Protein AF-A0A2I0N7S2-F1 (afdb_monomer_lite)

Foldseek 3Di:
DDVVVVVVVVVLVVLLVQLVVQCPPDPVSVVLLVVLCVVQVVDDSSNLSSLSSPQDDPDPCSSVSSSVVSVVVSVCVVVPDDVPDDPCLPPVPPVPQLCVCVVDPVSVVVVLVVVVVVCVVPPDPVPDDSVVVNVVSVVSSVVVPD

pLDDT: mean 74.52, std 15.2, range [38.97, 95.81]

Structure (mmCIF, N/CA/C/O backbone):
data_AF-A0A2I0N7S2-F1
#
_entry.id   AF-A0A2I0N7S2-F1
#
loop_
_atom_site.group_PDB
_atom_site.id
_atom_site.type_symbol
_atom_site.label_atom_id
_atom_site.label_alt_id
_atom_site.label_comp_id
_atom_site.label_asym_id
_atom_site.label_entity_id
_atom_site.label_seq_id
_atom_site.pdbx_PDB_ins_code
_atom_site.Cartn_x
_atom_site.Cartn_y
_atom_site.Cartn_z
_atom_site.occupancy
_atom_site.B_iso_or_equiv
_atom_site.auth_seq_id
_atom_site.auth_comp_id
_atom_site.auth_asym_id
_atom_site.auth_atom_id
_atom_site.pdbx_PDB_model_num
ATOM 1 N N . MET A 1 1 ? 3.714 26.630 15.274 1.00 55.84 1 MET A N 1
ATOM 2 C CA . MET A 1 1 ? 3.035 25.408 14.789 1.00 55.84 1 MET A CA 1
ATOM 3 C C . MET A 1 1 ? 1.644 25.803 14.332 1.00 55.84 1 MET A C 1
ATOM 5 O O . MET A 1 1 ? 0.919 26.363 15.146 1.00 55.84 1 MET A O 1
ATOM 9 N N . SER A 1 2 ? 1.340 25.646 13.040 1.00 72.75 2 SER A N 1
ATOM 10 C CA . SER A 1 2 ? 0.091 26.140 12.438 1.00 72.75 2 SER A CA 1
ATOM 11 C C . SER A 1 2 ? -1.125 25.355 12.941 1.00 72.75 2 SER A C 1
ATOM 13 O O . SER A 1 2 ? -1.002 24.186 13.309 1.00 72.75 2 SER A O 1
ATOM 15 N N . ASP A 1 3 ? -2.299 25.986 12.953 1.00 79.06 3 ASP A N 1
ATOM 16 C CA . ASP A 1 3 ? -3.553 25.376 13.425 1.00 79.06 3 ASP A CA 1
ATOM 17 C C . ASP A 1 3 ? -3.940 24.097 12.658 1.00 79.06 3 ASP A C 1
ATOM 19 O O . ASP A 1 3 ? -4.620 23.233 13.205 1.00 79.06 3 ASP A O 1
ATOM 23 N N . VAL A 1 4 ? -3.409 23.916 11.444 1.00 79.94 4 VAL A N 1
ATOM 24 C CA . VAL A 1 4 ? -3.551 22.698 10.629 1.00 79.94 4 VAL A CA 1
ATOM 25 C C . VAL A 1 4 ? -2.931 21.473 11.313 1.00 79.94 4 VAL A C 1
ATOM 27 O O . VAL A 1 4 ? -3.553 20.414 11.341 1.00 79.94 4 VAL A O 1
ATOM 30 N N . PHE A 1 5 ? -1.743 21.608 11.916 1.00 82.06 5 PHE A N 1
ATOM 31 C CA . PHE A 1 5 ? -1.090 20.489 12.610 1.00 82.06 5 PHE A CA 1
ATOM 32 C C . PHE A 1 5 ? -1.896 20.036 13.829 1.00 82.06 5 PHE A C 1
ATOM 34 O O . PHE A 1 5 ? -2.096 18.842 14.031 1.00 82.06 5 PHE A O 1
ATOM 41 N N . LYS A 1 6 ? -2.424 20.993 14.602 1.00 84.69 6 LYS A N 1
ATOM 42 C CA . LYS A 1 6 ? -3.257 20.695 15.775 1.00 84.69 6 LYS A CA 1
ATOM 43 C C . LYS A 1 6 ? -4.552 19.984 15.390 1.00 84.69 6 LYS A C 1
ATOM 45 O O . LYS A 1 6 ? -5.029 19.135 16.137 1.00 84.69 6 LYS A O 1
ATOM 50 N N . GLU A 1 7 ? -5.140 20.345 14.253 1.00 87.25 7 GLU A N 1
ATOM 51 C CA . GLU A 1 7 ? -6.365 19.705 13.776 1.00 87.25 7 GLU A CA 1
ATOM 52 C C . GLU A 1 7 ? -6.099 18.290 13.248 1.00 87.25 7 GLU A C 1
ATOM 54 O O . GLU A 1 7 ? -6.837 17.365 13.586 1.00 87.25 7 GLU A O 1
ATOM 59 N N . MET A 1 8 ? -4.993 18.079 12.526 1.00 85.56 8 MET A N 1
ATOM 60 C CA . MET A 1 8 ? -4.552 16.736 12.130 1.00 85.56 8 MET A CA 1
ATOM 61 C C . MET A 1 8 ? -4.328 15.822 13.338 1.00 85.56 8 MET A C 1
ATOM 63 O O . MET A 1 8 ? -4.830 14.700 13.359 1.00 85.56 8 MET A O 1
ATOM 67 N N . GLU A 1 9 ? -3.616 16.287 14.367 1.00 87.88 9 GLU A N 1
ATOM 68 C CA . GLU A 1 9 ? -3.369 15.497 15.581 1.00 87.88 9 GLU A CA 1
ATOM 69 C C . GLU A 1 9 ? -4.673 15.079 16.270 1.00 87.88 9 GLU A C 1
ATOM 71 O O . GLU A 1 9 ? -4.828 13.923 16.674 1.00 87.88 9 GLU A O 1
ATOM 76 N N . LYS A 1 10 ? -5.651 15.990 16.355 1.00 89.44 10 LYS A N 1
ATOM 77 C CA . LYS A 1 10 ? -6.978 15.676 16.901 1.00 89.44 10 LYS A CA 1
ATOM 78 C C . LYS A 1 10 ? -7.706 14.623 16.075 1.00 89.44 10 LYS A C 1
ATOM 80 O O . LYS A 1 10 ? -8.310 13.720 16.654 1.00 89.44 10 LYS A O 1
ATOM 85 N N . GLN A 1 11 ? -7.652 14.719 14.748 1.00 87.31 11 GLN A N 1
ATOM 86 C CA . GLN A 1 11 ? -8.274 13.734 13.865 1.00 87.31 11 GLN A CA 1
ATOM 87 C C . GLN A 1 11 ? -7.636 12.352 14.027 1.00 87.31 11 GLN A C 1
ATOM 89 O O . GLN A 1 11 ? -8.359 11.367 14.184 1.00 87.31 11 GLN A O 1
ATOM 94 N N . LEU A 1 12 ? -6.304 12.273 14.082 1.00 88.69 12 LEU A N 1
ATOM 95 C CA . LEU A 1 12 ? -5.589 11.014 14.304 1.00 88.69 12 LEU A CA 1
ATOM 96 C C . LEU A 1 12 ? -5.929 10.400 15.669 1.00 88.69 12 LEU A C 1
ATOM 98 O O . LEU A 1 12 ? -6.179 9.197 15.759 1.00 88.69 12 LEU A O 1
ATOM 102 N N . ALA A 1 13 ? -6.007 11.216 16.724 1.00 90.31 13 ALA A N 1
ATOM 103 C CA . ALA A 1 13 ? -6.403 10.758 18.054 1.00 90.31 13 ALA A CA 1
ATOM 104 C C . ALA A 1 13 ? -7.855 10.248 18.086 1.00 90.31 13 ALA A C 1
ATOM 106 O O . ALA A 1 13 ? -8.155 9.237 18.730 1.00 90.31 13 ALA A O 1
ATOM 107 N N . LEU A 1 14 ? -8.766 10.918 17.372 1.00 89.69 14 LEU A N 1
ATOM 108 C CA . LEU A 1 14 ? -10.159 10.491 17.252 1.00 89.69 14 LEU A CA 1
ATOM 109 C C . LEU A 1 14 ? -10.272 9.155 16.508 1.00 89.69 14 LEU A C 1
ATOM 111 O O . LEU A 1 14 ? -10.960 8.255 16.990 1.00 89.69 14 LEU A O 1
ATOM 115 N N . GLN A 1 15 ? -9.572 9.010 15.381 1.00 88.38 15 GLN A N 1
ATOM 116 C CA . GLN A 1 15 ? -9.508 7.762 14.617 1.00 88.38 15 GLN A CA 1
ATOM 117 C C . GLN A 1 15 ? -8.981 6.617 15.478 1.00 88.38 15 GLN A C 1
ATOM 119 O O . GLN A 1 15 ? -9.616 5.570 15.571 1.00 88.38 15 GLN A O 1
ATOM 124 N N . HIS A 1 16 ? -7.882 6.838 16.199 1.00 92.44 16 HIS A N 1
ATOM 125 C CA . HIS A 1 16 ? -7.318 5.829 17.087 1.00 92.44 16 HIS A CA 1
ATOM 126 C C . HIS A 1 16 ? -8.321 5.390 18.168 1.00 92.44 16 HIS A C 1
ATOM 128 O O . HIS A 1 16 ? -8.548 4.196 18.391 1.00 92.44 16 HIS A O 1
ATOM 134 N N . LYS A 1 17 ? -8.990 6.353 18.817 1.00 92.50 17 LYS A N 1
ATOM 135 C CA . LYS A 1 17 ? -10.014 6.076 19.835 1.00 92.50 17 LYS A CA 1
ATOM 136 C C . LYS A 1 17 ? -11.193 5.281 19.266 1.00 92.50 17 LYS A C 1
ATOM 138 O O . LYS A 1 17 ? -11.681 4.358 19.919 1.00 92.50 17 LYS A O 1
ATOM 143 N N . MET A 1 18 ? -11.662 5.640 18.073 1.00 89.56 18 MET A N 1
ATOM 144 C CA . MET A 1 18 ? -12.774 4.961 17.408 1.00 89.56 18 MET A CA 1
ATOM 145 C C . MET A 1 18 ? -12.391 3.552 16.957 1.00 89.56 18 MET A C 1
ATOM 147 O O . MET A 1 18 ? -13.132 2.612 17.236 1.00 89.56 18 MET A O 1
ATOM 151 N N . GLY A 1 19 ? -11.213 3.388 16.361 1.00 90.06 19 GLY A N 1
ATOM 152 C CA . GLY A 1 19 ? -10.674 2.094 15.954 1.00 90.06 19 GLY A CA 1
ATOM 153 C C . GLY A 1 19 ? -10.522 1.147 17.139 1.00 90.06 19 GLY A C 1
ATOM 154 O O . GLY A 1 19 ? -11.056 0.042 17.125 1.00 90.06 19 GLY A O 1
ATOM 155 N N . SER A 1 20 ? -9.948 1.636 18.244 1.00 92.94 20 SER A N 1
ATOM 156 C CA . SER A 1 20 ? -9.860 0.892 19.510 1.00 92.94 20 SER A CA 1
ATOM 157 C C . SER A 1 20 ? -11.229 0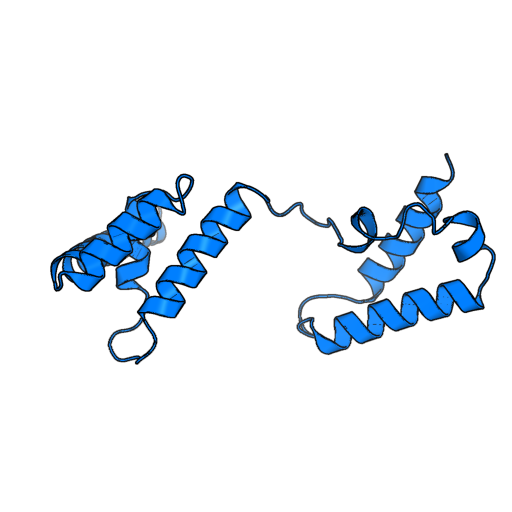.422 20.017 1.00 92.94 20 SER A C 1
ATOM 159 O O . SER A 1 20 ? -11.370 -0.688 20.533 1.00 92.94 20 SER A O 1
ATOM 161 N N . LYS A 1 21 ? -12.259 1.268 19.891 1.00 91.12 21 LYS A N 1
ATOM 162 C CA . LYS A 1 21 ? -13.629 0.923 20.294 1.00 91.12 21 LYS A CA 1
ATOM 163 C C . LYS A 1 21 ? -14.223 -0.161 19.391 1.00 91.12 21 LYS A C 1
ATOM 165 O O . LYS A 1 21 ? -14.904 -1.046 19.902 1.00 91.12 21 LYS A O 1
ATOM 170 N N . ILE A 1 22 ? -13.968 -0.098 18.085 1.00 88.81 22 ILE A N 1
ATOM 171 C CA . ILE A 1 22 ? -14.451 -1.073 17.099 1.00 88.81 22 ILE A CA 1
ATOM 172 C C . ILE A 1 22 ? -13.761 -2.423 17.296 1.00 88.81 22 ILE A C 1
ATOM 174 O O . ILE A 1 22 ? -14.445 -3.440 17.349 1.00 88.81 22 ILE A O 1
ATOM 178 N N . ILE A 1 23 ? -12.447 -2.445 17.521 1.00 90.62 23 ILE A N 1
ATOM 179 C CA . ILE A 1 23 ? -11.708 -3.679 17.829 1.00 90.62 23 ILE A CA 1
ATOM 180 C C . ILE A 1 23 ? -12.313 -4.381 19.050 1.00 90.62 23 ILE A C 1
ATOM 182 O O . ILE A 1 23 ? -12.551 -5.583 19.041 1.00 90.62 23 ILE A O 1
ATOM 186 N N . ARG A 1 24 ? -12.652 -3.626 20.100 1.00 91.56 24 ARG A N 1
ATOM 187 C CA . ARG A 1 24 ? -13.219 -4.187 21.338 1.00 91.56 24 ARG A CA 1
ATOM 188 C C . ARG A 1 24 ? -14.695 -4.581 21.235 1.00 91.56 24 ARG A C 1
ATOM 190 O O . ARG A 1 24 ? -15.184 -5.244 22.150 1.00 91.56 24 ARG A O 1
ATOM 197 N N . SER A 1 25 ? -15.406 -4.173 20.184 1.00 88.44 25 SER A N 1
ATOM 198 C CA . SER A 1 25 ? -16.863 -4.333 20.101 1.00 88.44 25 SER A CA 1
ATOM 199 C C . SER A 1 25 ? -17.311 -5.771 19.835 1.00 88.44 25 SER A C 1
ATOM 201 O O . SER A 1 25 ? -18.433 -6.124 20.191 1.00 88.44 25 SER A O 1
ATOM 203 N N . SER A 1 26 ? -16.455 -6.609 19.243 1.00 86.94 26 SER A N 1
ATOM 204 C CA . SER A 1 26 ? -16.773 -8.000 18.915 1.00 86.94 26 SER A CA 1
ATOM 205 C C . SER A 1 26 ? -15.543 -8.902 19.024 1.00 86.94 26 SER A C 1
ATOM 207 O O . SER A 1 26 ? -14.412 -8.423 18.978 1.00 86.94 26 SER A O 1
ATOM 209 N N . GLN A 1 27 ? -15.758 -10.214 19.175 1.00 88.50 27 GLN A N 1
ATOM 210 C CA . GLN A 1 27 ? -14.657 -11.183 19.137 1.00 88.50 27 GLN A CA 1
ATOM 211 C C . GLN A 1 27 ? -14.010 -11.229 17.752 1.00 88.50 27 GLN A C 1
ATOM 213 O O . GLN A 1 27 ? -12.794 -11.194 17.650 1.00 88.50 27 GLN A O 1
ATOM 218 N N . PHE A 1 28 ? -14.830 -11.188 16.704 1.00 88.00 28 PHE A N 1
ATOM 219 C CA . PHE A 1 28 ? -14.369 -11.169 15.322 1.00 88.00 28 PHE A CA 1
ATOM 220 C C . PHE A 1 28 ? -13.376 -10.029 15.039 1.00 88.00 28 PHE A C 1
ATOM 222 O O . PHE A 1 28 ? -12.330 -10.267 14.446 1.00 88.00 28 PHE A O 1
ATOM 229 N N . ASN A 1 29 ? -13.651 -8.806 15.508 1.00 89.12 29 ASN A N 1
ATOM 230 C CA . ASN A 1 29 ? -12.736 -7.680 15.289 1.00 89.12 29 ASN A CA 1
ATOM 231 C C . ASN A 1 29 ? -11.414 -7.837 16.051 1.00 89.12 29 ASN A C 1
ATOM 233 O O . ASN A 1 29 ? -10.385 -7.367 15.571 1.00 89.12 29 ASN A O 1
ATOM 237 N N . ARG A 1 30 ? -11.436 -8.484 17.225 1.00 92.56 30 ARG A N 1
ATOM 238 C CA . ARG A 1 30 ? -10.215 -8.827 17.967 1.00 92.56 30 ARG A CA 1
ATOM 239 C C . ARG A 1 30 ? -9.395 -9.860 17.205 1.00 92.56 30 ARG A 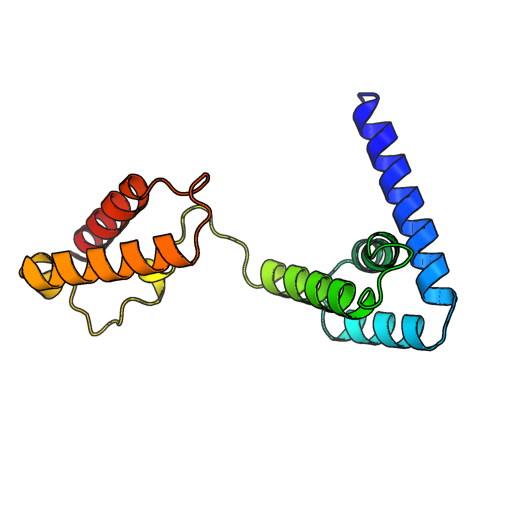C 1
ATOM 241 O O . ARG A 1 30 ? -8.224 -9.615 16.956 1.00 92.56 30 ARG A O 1
ATOM 248 N N . ASP A 1 31 ? -10.035 -10.935 16.752 1.00 93.12 31 ASP A N 1
ATOM 249 C CA . ASP A 1 31 ? -9.371 -11.997 15.992 1.00 93.12 31 ASP A CA 1
ATOM 250 C C . ASP A 1 31 ? -8.779 -11.456 14.680 1.00 93.12 31 ASP A C 1
ATOM 252 O O . ASP A 1 31 ? -7.657 -11.798 14.312 1.00 93.12 31 ASP A O 1
ATOM 256 N N . LEU A 1 32 ? -9.502 -10.568 13.984 1.00 92.81 32 LEU A N 1
ATOM 257 C CA . LEU A 1 32 ? -9.004 -9.903 12.779 1.00 92.81 32 LEU A CA 1
ATOM 258 C C . LEU A 1 32 ? -7.799 -9.002 13.082 1.00 92.81 32 LEU A C 1
ATOM 260 O O . LEU A 1 32 ? -6.835 -9.003 12.322 1.00 92.81 32 LEU A O 1
ATOM 264 N N . PHE A 1 33 ? -7.844 -8.240 14.175 1.00 94.31 33 PHE A N 1
ATOM 265 C CA . PHE A 1 33 ? -6.732 -7.389 14.592 1.00 94.31 33 PHE A CA 1
ATOM 266 C C . PHE A 1 33 ? -5.482 -8.211 14.923 1.00 94.31 33 PHE A C 1
ATOM 268 O O . PHE A 1 33 ? -4.408 -7.912 14.403 1.00 94.31 33 PHE A O 1
ATOM 275 N N . ASP A 1 34 ? -5.630 -9.268 15.724 1.00 95.56 34 ASP A N 1
ATOM 276 C CA . ASP A 1 34 ? -4.526 -10.150 16.111 1.00 95.56 34 ASP A CA 1
ATOM 277 C C . ASP A 1 34 ? -3.928 -10.844 14.879 1.00 95.56 34 ASP A C 1
ATOM 279 O O . ASP A 1 34 ? -2.713 -10.827 14.683 1.00 95.56 34 ASP A O 1
ATOM 283 N N . LYS A 1 35 ? -4.777 -11.339 13.970 1.00 94.75 35 LYS A N 1
ATOM 284 C CA . LYS A 1 35 ? -4.340 -11.934 12.703 1.00 94.75 35 LYS A CA 1
ATOM 285 C C . LYS A 1 35 ? -3.563 -10.946 11.829 1.00 94.75 35 LYS A C 1
ATOM 287 O O . LYS A 1 35 ? -2.511 -11.291 11.301 1.00 94.75 35 LYS A O 1
ATOM 292 N N . LEU A 1 36 ? -4.053 -9.716 11.667 1.00 94.50 36 LEU A N 1
ATOM 293 C CA . LEU A 1 36 ? -3.358 -8.706 10.862 1.00 94.50 36 LEU A CA 1
ATOM 294 C C . LEU A 1 36 ? -2.044 -8.261 11.507 1.00 94.50 36 LEU A C 1
ATOM 296 O O . LEU A 1 36 ? -1.097 -7.969 10.785 1.00 94.50 36 LEU A O 1
ATOM 300 N N . LYS A 1 37 ? -1.954 -8.259 12.840 1.00 95.19 37 LYS A N 1
ATOM 301 C CA . LYS A 1 37 ? -0.703 -7.998 13.561 1.00 95.19 37 LYS A CA 1
ATOM 302 C C . LYS A 1 37 ? 0.355 -9.073 13.286 1.00 95.19 37 LYS A C 1
ATOM 304 O O . LYS A 1 37 ? 1.535 -8.749 13.188 1.00 95.19 37 LYS A O 1
ATOM 309 N N . GLU A 1 38 ? -0.062 -10.329 13.138 1.00 95.81 38 GLU A N 1
ATOM 310 C CA . GLU A 1 38 ? 0.820 -11.439 12.754 1.00 95.81 38 GLU A CA 1
ATOM 311 C C . GLU A 1 38 ? 1.199 -11.402 11.264 1.00 95.81 38 GLU A C 1
ATOM 313 O O . GLU A 1 38 ? 2.364 -11.595 10.918 1.00 95.81 38 GLU A O 1
ATOM 318 N N . GLU A 1 39 ? 0.237 -11.140 10.374 1.00 93.62 39 GLU A N 1
ATOM 319 C CA . GLU A 1 39 ? 0.452 -11.137 8.918 1.00 93.62 39 GLU A CA 1
ATOM 320 C C . GLU A 1 39 ? 1.194 -9.889 8.407 1.00 93.62 39 GLU A C 1
ATOM 322 O O . GLU A 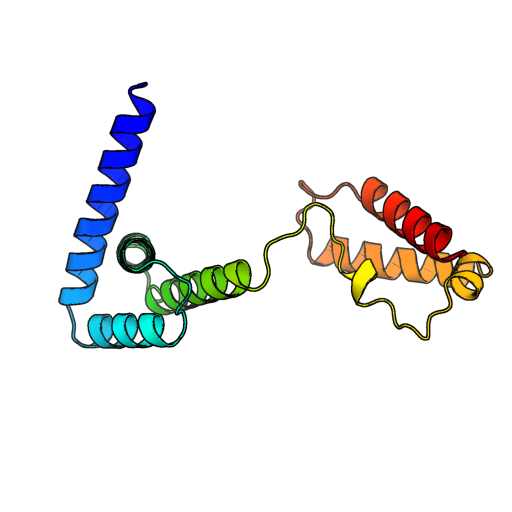1 39 ? 1.870 -9.960 7.378 1.00 93.62 39 GLU A O 1
ATOM 327 N N . CYS A 1 40 ? 1.072 -8.754 9.103 1.00 94.31 40 CYS A N 1
ATOM 328 C CA . CYS A 1 40 ? 1.626 -7.452 8.711 1.00 94.31 40 CYS A CA 1
ATOM 329 C C . CYS A 1 40 ? 2.604 -6.905 9.768 1.00 94.31 40 CYS A C 1
ATOM 331 O O . CYS A 1 40 ? 2.327 -5.873 10.383 1.00 94.31 40 CYS A O 1
ATOM 333 N N . PRO A 1 41 ? 3.756 -7.560 10.004 1.00 93.44 41 PRO A N 1
ATOM 334 C CA . PRO A 1 41 ? 4.673 -7.185 11.082 1.00 93.44 41 PRO A CA 1
ATOM 335 C C . PRO A 1 41 ? 5.325 -5.807 10.896 1.00 93.44 41 PRO A C 1
ATOM 337 O O . PRO A 1 41 ? 5.841 -5.249 11.863 1.00 93.44 41 PRO A O 1
ATOM 340 N N . ASN A 1 42 ? 5.330 -5.251 9.678 1.00 91.31 42 ASN A N 1
ATOM 341 C CA . ASN A 1 42 ? 5.888 -3.924 9.411 1.00 91.31 42 ASN A CA 1
ATOM 342 C C . ASN A 1 42 ? 4.849 -2.800 9.546 1.00 91.31 42 ASN A C 1
ATOM 344 O O . ASN A 1 42 ? 5.211 -1.625 9.464 1.00 91.31 42 ASN A O 1
ATOM 348 N N . LEU A 1 43 ? 3.568 -3.130 9.737 1.00 91.44 43 LEU A N 1
ATOM 349 C CA . LEU A 1 43 ? 2.515 -2.150 9.976 1.00 91.44 43 LEU A CA 1
ATOM 350 C C . LEU A 1 43 ? 2.524 -1.721 11.450 1.00 91.44 43 LEU A C 1
ATOM 352 O O . LEU A 1 43 ? 2.422 -2.546 12.356 1.00 91.44 43 LEU A O 1
ATOM 356 N N . ASN A 1 44 ? 2.616 -0.412 11.696 1.00 92.19 44 ASN A N 1
ATOM 357 C CA . ASN A 1 44 ? 2.546 0.139 13.048 1.00 92.19 44 ASN A CA 1
ATOM 358 C C . ASN A 1 44 ? 1.172 -0.157 13.682 1.00 92.19 44 ASN A C 1
ATOM 360 O O . ASN A 1 44 ? 0.133 0.027 13.049 1.00 92.19 44 ASN A O 1
ATOM 364 N N . GLU A 1 45 ? 1.165 -0.559 14.954 1.00 93.69 45 GLU A N 1
ATOM 365 C CA . GLU A 1 45 ? -0.054 -0.874 15.701 1.00 93.69 45 GLU A CA 1
ATOM 366 C C . GLU A 1 45 ? -1.068 0.283 15.735 1.00 93.69 45 GLU A C 1
ATOM 368 O O . GLU A 1 45 ? -2.247 0.061 15.473 1.00 93.69 45 GLU A O 1
ATOM 373 N N . ASP A 1 46 ? -0.631 1.524 15.968 1.00 92.38 46 ASP A N 1
ATOM 374 C CA . ASP A 1 46 ? -1.503 2.706 15.961 1.00 92.38 46 ASP A CA 1
ATOM 375 C C . ASP A 1 46 ? -2.152 2.910 14.587 1.00 92.38 46 ASP A C 1
ATOM 377 O O . ASP A 1 46 ? -3.303 3.338 14.477 1.00 92.38 46 ASP A O 1
ATOM 381 N N . GLU A 1 47 ? -1.419 2.603 13.518 1.00 90.88 47 GLU A N 1
ATOM 382 C CA . GLU A 1 47 ? -1.912 2.705 12.151 1.00 90.88 47 GLU A CA 1
ATOM 383 C C . GLU A 1 47 ? -2.922 1.601 11.837 1.00 90.88 47 GLU A C 1
ATOM 385 O O . GLU A 1 47 ? -4.001 1.902 11.321 1.00 90.88 47 GLU A O 1
ATOM 390 N N . LEU A 1 48 ? -2.642 0.365 12.261 1.00 93.12 48 LEU A N 1
ATOM 391 C CA . LEU A 1 48 ? -3.586 -0.748 12.198 1.00 93.12 48 LEU A CA 1
ATOM 392 C C . LEU A 1 48 ? -4.871 -0.433 12.975 1.00 93.12 48 LEU A C 1
ATOM 394 O O . LEU A 1 48 ? -5.965 -0.637 12.454 1.00 93.12 48 LEU A O 1
ATOM 398 N N . ILE A 1 49 ? -4.771 0.137 14.180 1.00 92.88 49 ILE A N 1
ATOM 399 C CA . ILE A 1 49 ? -5.936 0.559 14.971 1.00 92.88 49 ILE A CA 1
ATOM 400 C C . ILE A 1 49 ? -6.765 1.587 14.196 1.00 92.88 49 ILE A C 1
ATOM 402 O O . ILE A 1 49 ? -7.992 1.482 14.149 1.00 92.88 49 ILE A O 1
ATOM 406 N N . ARG A 1 50 ? -6.126 2.576 13.560 1.00 90.94 50 ARG A N 1
ATOM 407 C CA . ARG A 1 50 ? -6.841 3.600 12.781 1.00 90.94 50 ARG A CA 1
ATOM 408 C C . ARG A 1 50 ? -7.589 3.018 11.577 1.00 90.94 50 ARG A C 1
ATOM 410 O O . ARG A 1 50 ? -8.666 3.539 11.282 1.00 90.94 50 ARG A O 1
ATOM 417 N N . LEU A 1 51 ? -7.116 1.932 10.951 1.00 90.00 51 LEU A N 1
ATOM 418 C CA . LEU A 1 51 ? -7.824 1.267 9.839 1.00 90.00 51 LEU A CA 1
ATOM 419 C C . LEU A 1 51 ? -9.232 0.792 10.227 1.00 90.00 51 LEU A C 1
ATOM 421 O O . LEU A 1 51 ? -10.167 0.890 9.433 1.00 90.00 51 LEU A O 1
ATOM 425 N N . PHE A 1 52 ? -9.421 0.357 11.475 1.00 88.38 52 PHE A N 1
ATOM 426 C CA . PHE A 1 52 ? -10.741 -0.043 11.971 1.00 88.38 52 PHE A CA 1
ATOM 427 C C . PHE A 1 52 ? -11.713 1.137 12.090 1.00 88.38 52 PHE A C 1
ATOM 429 O O . PHE A 1 52 ? -12.919 0.925 12.107 1.00 88.38 52 PHE A O 1
ATOM 436 N N . SER A 1 53 ? -11.218 2.378 12.175 1.00 85.00 53 SER A N 1
ATOM 437 C CA . SER A 1 53 ? -12.055 3.583 12.257 1.00 85.00 53 SER A CA 1
ATOM 438 C C . SER A 1 53 ? -12.461 4.156 10.898 1.00 85.00 53 SER A C 1
ATOM 440 O O . SER A 1 53 ? -13.493 4.820 10.806 1.00 85.00 53 SER A O 1
ATOM 442 N N . SER A 1 54 ? -11.649 3.927 9.864 1.00 69.75 54 SER A N 1
ATOM 443 C CA . SER A 1 54 ? -11.834 4.473 8.516 1.00 69.75 54 SER A CA 1
ATOM 444 C C . SER A 1 54 ? -12.730 3.601 7.636 1.00 69.75 54 SER A C 1
ATOM 446 O O . SER A 1 54 ? -13.326 4.104 6.683 1.00 69.75 54 SER A O 1
ATOM 448 N N . ALA A 1 55 ? -12.881 2.317 7.965 1.00 59.69 55 ALA A N 1
ATOM 449 C CA . ALA A 1 55 ? -13.777 1.416 7.260 1.00 59.69 55 ALA A CA 1
ATOM 450 C C . ALA A 1 55 ? -15.242 1.714 7.656 1.00 59.69 55 ALA A C 1
ATOM 452 O O . ALA A 1 55 ? -15.696 1.454 8.769 1.00 59.69 55 ALA A O 1
ATOM 453 N N . GLY A 1 56 ? -15.940 2.381 6.733 1.00 49.84 56 GLY A N 1
ATOM 454 C CA . GLY A 1 56 ? -17.152 3.162 6.960 1.00 49.84 56 GLY A CA 1
ATOM 455 C C . GLY A 1 56 ? -18.247 2.494 7.790 1.00 49.84 56 GLY A C 1
ATOM 456 O O . GLY A 1 56 ? -18.698 1.382 7.504 1.00 49.84 56 GLY A O 1
ATOM 457 N N . ALA A 1 57 ? -18.757 3.265 8.752 1.00 38.97 57 ALA A N 1
ATOM 458 C CA . ALA A 1 57 ? -20.040 3.039 9.397 1.00 38.97 57 ALA A CA 1
ATOM 459 C C . ALA A 1 57 ? -21.127 2.767 8.334 1.00 38.97 57 ALA A C 1
ATOM 461 O O . ALA A 1 57 ? -21.584 3.685 7.658 1.00 38.97 57 ALA A O 1
ATOM 462 N N . GLY A 1 58 ? -21.525 1.498 8.173 1.00 42.91 58 GLY A N 1
ATOM 463 C CA . GLY A 1 58 ? -22.692 1.096 7.376 1.00 42.91 58 GLY A CA 1
ATOM 464 C C . GLY A 1 58 ? -22.451 0.301 6.085 1.00 42.91 58 GLY A C 1
ATOM 465 O O . GLY A 1 58 ? -23.426 0.019 5.392 1.00 42.91 58 GLY A O 1
ATOM 466 N N . THR A 1 59 ? -21.224 -0.104 5.738 1.00 49.22 59 THR A N 1
ATOM 467 C CA . THR A 1 59 ? -20.982 -0.901 4.512 1.00 49.22 59 THR A CA 1
ATOM 468 C C . THR A 1 59 ? -20.796 -2.391 4.809 1.00 49.22 59 THR A C 1
ATOM 470 O O . THR A 1 59 ? -20.192 -2.772 5.798 1.00 49.22 59 THR A O 1
ATOM 473 N N . LYS A 1 60 ? -21.321 -3.277 3.957 1.00 53.03 60 LYS A N 1
ATOM 474 C CA . LYS A 1 60 ? -21.264 -4.741 4.158 1.00 53.03 60 LYS A CA 1
ATOM 475 C C . LYS A 1 60 ? -19.861 -5.363 3.973 1.00 53.03 60 LYS A C 1
ATOM 477 O O . LYS A 1 60 ? -19.732 -6.566 4.147 1.00 53.03 60 LYS A O 1
ATOM 482 N N . ASN A 1 61 ? -18.836 -4.561 3.653 1.00 58.94 61 ASN A N 1
ATOM 483 C CA . ASN A 1 61 ? -17.490 -5.012 3.256 1.00 58.94 61 ASN A CA 1
ATOM 484 C C . ASN A 1 61 ? -16.347 -4.326 4.041 1.00 58.94 61 ASN A C 1
ATOM 486 O O . ASN A 1 61 ? -15.233 -4.218 3.529 1.00 58.94 61 ASN A O 1
ATOM 490 N N . VAL A 1 62 ? -16.614 -3.843 5.260 1.00 69.44 62 VAL A N 1
ATOM 491 C CA . VAL A 1 62 ? -15.614 -3.193 6.139 1.00 69.44 62 VAL A CA 1
ATOM 492 C C . VAL A 1 62 ? -14.361 -4.065 6.295 1.00 69.44 62 VAL A C 1
ATOM 494 O O . VAL A 1 62 ? -13.246 -3.572 6.147 1.00 69.44 62 VAL A O 1
ATOM 497 N N . ASP A 1 63 ? -14.537 -5.370 6.4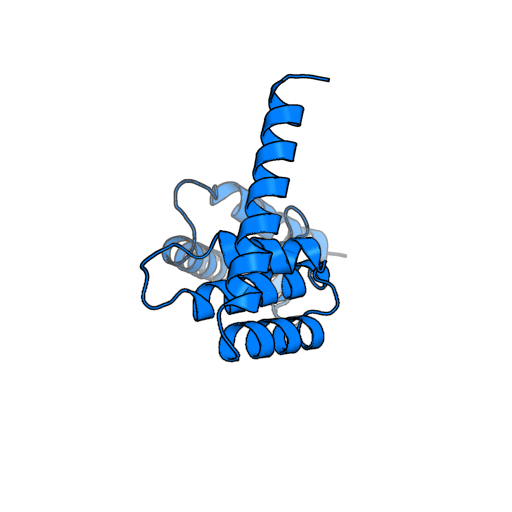92 1.00 75.06 63 ASP A N 1
ATOM 498 C CA . ASP A 1 63 ? -13.438 -6.293 6.795 1.00 75.06 63 ASP A CA 1
ATOM 499 C C . ASP A 1 63 ? -12.484 -6.473 5.611 1.00 75.06 63 ASP A C 1
ATOM 501 O O . ASP A 1 63 ? -11.267 -6.432 5.775 1.00 75.06 63 ASP A O 1
ATOM 505 N N . ALA A 1 64 ? -13.026 -6.603 4.397 1.00 80.44 64 ALA A N 1
ATOM 506 C CA . ALA A 1 64 ? -12.221 -6.727 3.185 1.00 80.44 64 ALA A CA 1
ATOM 507 C C . ALA A 1 64 ? -11.384 -5.464 2.934 1.00 80.44 64 ALA A C 1
ATOM 509 O O . ALA A 1 64 ? -10.233 -5.565 2.516 1.00 80.44 64 ALA A O 1
ATOM 510 N N . ALA A 1 65 ? -11.939 -4.284 3.232 1.00 82.75 65 ALA A N 1
ATOM 511 C CA . ALA A 1 65 ? -11.213 -3.024 3.119 1.00 82.75 65 ALA A CA 1
ATOM 512 C C . ALA A 1 65 ? -10.072 -2.926 4.145 1.00 82.75 65 ALA A C 1
ATOM 514 O O . ALA A 1 65 ? -8.973 -2.509 3.784 1.00 82.75 65 ALA A O 1
ATOM 515 N N . ILE A 1 66 ? -10.303 -3.351 5.395 1.00 87.19 66 ILE A N 1
ATOM 516 C CA . ILE A 1 66 ? -9.264 -3.382 6.438 1.00 87.19 66 ILE A CA 1
ATOM 517 C C . ILE A 1 66 ? -8.139 -4.346 6.042 1.00 87.19 66 ILE A C 1
ATOM 519 O O . ILE A 1 66 ? -6.971 -3.967 6.095 1.00 87.19 66 ILE A O 1
ATOM 523 N N . ILE A 1 67 ? -8.484 -5.562 5.601 1.00 89.69 67 ILE A N 1
ATOM 524 C CA . ILE A 1 67 ? -7.508 -6.576 5.174 1.00 89.69 67 ILE A CA 1
ATOM 525 C C . ILE A 1 67 ? -6.675 -6.056 4.000 1.00 89.69 67 ILE A C 1
ATOM 527 O O . ILE A 1 67 ? -5.447 -6.085 4.057 1.00 89.69 67 ILE A O 1
ATOM 531 N N . ALA A 1 68 ? -7.329 -5.531 2.959 1.00 86.00 68 ALA A N 1
ATOM 532 C CA . ALA A 1 68 ? -6.644 -5.004 1.784 1.00 86.00 68 ALA A CA 1
ATOM 533 C C . ALA A 1 68 ? -5.713 -3.837 2.142 1.00 86.00 68 ALA A C 1
ATOM 535 O O . ALA A 1 68 ? -4.571 -3.805 1.687 1.00 86.00 68 ALA A O 1
ATOM 536 N N . ALA A 1 69 ? -6.166 -2.906 2.987 1.00 89.44 69 ALA A N 1
ATOM 537 C CA . ALA A 1 69 ? -5.352 -1.774 3.416 1.00 89.44 69 ALA A CA 1
ATOM 538 C C . ALA A 1 69 ? -4.127 -2.221 4.228 1.00 89.44 69 ALA A C 1
ATOM 540 O O . ALA A 1 69 ? -3.018 -1.767 3.949 1.00 89.44 69 ALA A O 1
ATOM 541 N N . ALA A 1 70 ? -4.301 -3.137 5.185 1.00 91.25 70 ALA A N 1
ATOM 542 C CA . ALA A 1 70 ? -3.201 -3.651 5.997 1.00 91.25 70 ALA A CA 1
ATOM 543 C C . ALA A 1 70 ? -2.151 -4.372 5.135 1.00 91.25 70 ALA A C 1
ATOM 545 O O . ALA A 1 70 ? -0.963 -4.052 5.203 1.00 91.25 70 ALA A O 1
ATOM 546 N N . HIS A 1 71 ? -2.594 -5.277 4.256 1.00 90.56 71 HIS A N 1
ATOM 547 C CA . HIS A 1 71 ? -1.709 -6.016 3.351 1.00 90.56 71 HIS A CA 1
ATOM 548 C C . HIS A 1 71 ? -1.023 -5.103 2.332 1.00 90.56 71 HIS A C 1
ATOM 550 O O . HIS A 1 71 ? 0.128 -5.345 1.980 1.00 90.56 71 HIS A O 1
ATOM 556 N N . MET A 1 72 ? -1.683 -4.035 1.880 1.00 86.81 72 MET A N 1
ATOM 557 C CA . MET A 1 72 ? -1.073 -3.040 0.998 1.00 86.81 72 MET A CA 1
ATOM 558 C C . MET A 1 72 ? 0.044 -2.265 1.706 1.00 86.81 72 MET A C 1
ATOM 560 O O . MET A 1 72 ? 1.110 -2.077 1.123 1.00 86.81 72 MET A O 1
ATOM 564 N N . ILE A 1 73 ? -0.161 -1.837 2.957 1.00 88.69 73 ILE A N 1
ATOM 565 C CA . ILE A 1 73 ? 0.882 -1.140 3.728 1.00 88.69 73 ILE A CA 1
ATOM 566 C C . ILE A 1 73 ? 2.073 -2.075 3.976 1.00 88.69 73 ILE A C 1
ATOM 568 O O . ILE A 1 73 ? 3.219 -1.684 3.756 1.00 88.69 73 ILE A O 1
ATOM 572 N N . GLU A 1 74 ? 1.812 -3.330 4.345 1.00 91.19 74 GLU A N 1
ATOM 573 C CA . GLU A 1 74 ? 2.837 -4.370 4.495 1.00 91.19 74 GLU A CA 1
ATOM 574 C C . GLU A 1 74 ? 3.574 -4.669 3.180 1.00 91.19 74 GLU A C 1
ATOM 576 O O . GLU A 1 74 ? 4.787 -4.871 3.157 1.00 91.19 74 GLU A O 1
ATOM 581 N N . TYR A 1 75 ? 2.861 -4.702 2.056 1.00 86.19 75 TYR A N 1
ATOM 582 C CA . TYR A 1 75 ? 3.485 -4.876 0.753 1.00 86.19 75 TYR A CA 1
ATOM 583 C C . TYR A 1 75 ? 4.397 -3.692 0.426 1.00 86.19 75 TYR A C 1
ATOM 585 O O . TYR A 1 75 ? 5.543 -3.905 0.035 1.00 86.19 75 TYR A O 1
ATOM 593 N N . ASN A 1 76 ? 3.924 -2.463 0.633 1.00 84.06 76 ASN A N 1
ATOM 594 C CA . ASN A 1 76 ? 4.659 -1.239 0.316 1.00 84.06 76 ASN A CA 1
ATOM 595 C C . ASN A 1 76 ? 5.871 -1.015 1.229 1.00 84.06 76 ASN A C 1
ATOM 597 O O . ASN A 1 76 ? 6.870 -0.463 0.775 1.00 84.06 76 ASN A O 1
ATOM 601 N N . SER A 1 77 ? 5.832 -1.469 2.485 1.00 86.00 77 SER A N 1
ATOM 602 C CA . SER A 1 77 ? 6.996 -1.406 3.380 1.00 86.00 77 SER A CA 1
ATOM 603 C C . SER A 1 77 ? 8.144 -2.297 2.883 1.00 86.00 77 SER A C 1
ATOM 605 O O . SER A 1 77 ? 9.313 -1.924 2.980 1.00 86.00 77 SER A O 1
ATOM 607 N N . ARG A 1 78 ? 7.811 -3.447 2.279 1.00 82.12 78 ARG A N 1
ATOM 608 C CA . ARG A 1 78 ? 8.767 -4.388 1.669 1.00 82.12 78 ARG A CA 1
ATOM 609 C C . ARG A 1 78 ? 9.109 -4.065 0.214 1.00 82.12 78 ARG A C 1
ATOM 611 O O . ARG A 1 78 ? 10.141 -4.511 -0.286 1.00 82.12 78 ARG A O 1
ATOM 618 N N . HIS A 1 79 ? 8.262 -3.293 -0.457 1.00 77.12 79 HIS A N 1
ATOM 619 C CA . HIS A 1 79 ? 8.412 -2.875 -1.848 1.00 77.12 79 HIS A CA 1
ATOM 620 C C . HIS A 1 79 ? 8.247 -1.357 -1.933 1.00 77.12 79 HIS A C 1
ATOM 622 O O . HIS A 1 79 ? 7.256 -0.884 -2.496 1.00 77.12 79 HIS A O 1
ATOM 628 N N . PRO A 1 80 ? 9.189 -0.582 -1.359 1.00 72.25 80 PRO A N 1
ATOM 629 C CA . PRO A 1 80 ? 9.093 0.866 -1.382 1.00 72.25 80 PRO A CA 1
ATOM 630 C C . PRO A 1 80 ? 8.979 1.323 -2.831 1.00 72.25 80 PRO A C 1
ATOM 632 O O . PRO A 1 80 ? 9.769 0.917 -3.689 1.00 72.25 80 PRO A O 1
ATOM 635 N N . TYR A 1 81 ? 7.965 2.141 -3.102 1.00 63.78 81 TYR A N 1
ATOM 636 C CA . TYR A 1 81 ? 7.782 2.733 -4.414 1.00 63.78 81 TYR A CA 1
ATOM 637 C C . TYR A 1 81 ? 9.052 3.506 -4.782 1.00 63.78 81 TYR A C 1
ATOM 639 O O . TYR A 1 81 ? 9.481 4.414 -4.066 1.00 63.78 81 TYR A O 1
ATOM 647 N N . VAL A 1 82 ? 9.679 3.105 -5.885 1.00 60.56 82 VAL A N 1
ATOM 648 C CA . VAL A 1 82 ? 10.848 3.793 -6.422 1.00 60.56 82 VAL A CA 1
ATOM 649 C C . VAL A 1 82 ? 10.348 4.753 -7.479 1.00 60.56 82 VAL A C 1
ATOM 651 O O . VAL A 1 82 ? 9.786 4.348 -8.496 1.00 60.56 82 VAL A O 1
ATOM 654 N N . ASP A 1 83 ? 10.559 6.035 -7.221 1.00 52.44 83 ASP A N 1
ATOM 655 C CA . ASP A 1 83 ? 10.066 7.092 -8.080 1.00 52.44 83 ASP A CA 1
ATOM 656 C C . ASP A 1 83 ? 10.613 6.925 -9.505 1.00 52.44 83 ASP A C 1
ATOM 658 O O . ASP A 1 83 ? 11.826 6.941 -9.737 1.00 52.44 83 ASP A O 1
ATOM 662 N N . ASN A 1 84 ? 9.711 6.797 -10.481 1.00 52.44 84 ASN A N 1
ATOM 663 C CA . ASN A 1 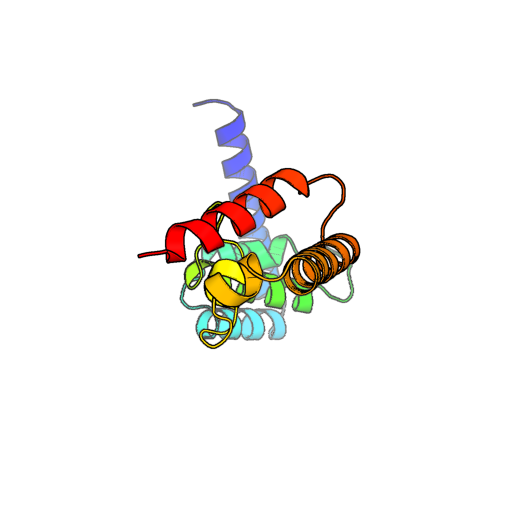84 ? 10.022 6.516 -11.886 1.00 52.44 84 ASN A CA 1
ATOM 664 C C . ASN A 1 84 ? 10.654 5.130 -12.178 1.00 52.44 84 ASN A C 1
ATOM 666 O O . ASN A 1 84 ? 11.362 4.999 -13.183 1.00 52.44 84 ASN A O 1
ATOM 670 N N . ALA A 1 85 ? 10.430 4.116 -11.338 1.00 56.75 85 ALA A N 1
ATOM 671 C CA . ALA A 1 85 ? 10.731 2.727 -11.681 1.00 56.75 85 ALA A CA 1
ATOM 672 C C . ALA A 1 85 ? 9.563 2.126 -12.464 1.00 56.75 85 ALA A C 1
ATOM 674 O O . ALA A 1 85 ? 8.464 1.957 -11.937 1.00 56.75 85 ALA A O 1
ATOM 675 N N . TYR A 1 86 ? 9.801 1.797 -13.730 1.00 58.06 86 TYR A N 1
ATOM 676 C CA . TYR A 1 86 ? 8.775 1.213 -14.584 1.00 58.06 86 TYR A CA 1
ATOM 677 C C . TYR A 1 86 ? 8.904 -0.305 -14.639 1.00 58.06 86 TYR A C 1
ATOM 679 O O . TYR A 1 86 ? 10.008 -0.849 -14.674 1.00 58.06 86 TYR A O 1
ATOM 687 N N . TRP A 1 87 ? 7.770 -1.008 -14.687 1.00 59.34 87 TRP A N 1
ATOM 688 C CA . TRP A 1 87 ? 7.733 -2.472 -14.681 1.00 59.34 87 TRP A CA 1
ATOM 689 C C . TRP A 1 87 ? 8.579 -3.079 -15.816 1.00 59.34 87 TRP A C 1
ATOM 691 O O . TRP A 1 87 ? 9.280 -4.070 -15.603 1.00 59.34 87 TRP A O 1
ATOM 701 N N . PHE A 1 88 ? 8.614 -2.449 -16.995 1.00 62.66 88 PHE A N 1
ATOM 702 C CA . PHE A 1 88 ? 9.403 -2.936 -18.129 1.00 62.66 88 PHE A CA 1
ATOM 703 C C . PHE A 1 88 ? 10.916 -2.935 -17.852 1.00 62.66 88 PHE A C 1
ATOM 705 O O . PHE A 1 88 ? 11.618 -3.782 -18.395 1.00 62.66 88 PHE A O 1
ATOM 712 N N . GLU A 1 89 ? 11.427 -2.063 -16.972 1.00 58.16 89 GLU A N 1
ATOM 713 C CA . GLU A 1 89 ? 12.849 -2.034 -16.584 1.00 58.16 89 GLU A CA 1
ATOM 714 C C . GLU A 1 89 ? 13.255 -3.303 -15.807 1.00 58.16 89 GLU A C 1
ATOM 716 O O . GLU A 1 89 ? 14.435 -3.660 -15.766 1.00 58.16 89 GLU A O 1
ATOM 721 N N . ARG A 1 90 ? 12.276 -4.000 -15.209 1.00 54.12 90 ARG A N 1
ATOM 722 C CA . ARG A 1 90 ? 12.456 -5.224 -14.412 1.00 54.12 90 ARG A CA 1
ATOM 723 C C . ARG A 1 90 ? 11.983 -6.495 -15.122 1.00 54.12 90 ARG A C 1
ATOM 725 O O . ARG A 1 90 ? 12.541 -7.562 -14.866 1.00 54.12 90 ARG A O 1
ATOM 732 N N . PHE A 1 91 ? 10.958 -6.396 -15.967 1.00 55.03 91 PHE A N 1
ATOM 733 C CA . PHE A 1 91 ? 10.251 -7.551 -16.532 1.00 55.03 91 PHE A CA 1
ATOM 734 C C . PHE A 1 91 ? 10.427 -7.742 -18.041 1.00 55.03 91 PHE A C 1
ATOM 736 O O . PHE A 1 91 ? 9.997 -8.779 -18.549 1.00 55.03 91 PHE A O 1
ATOM 743 N N . LEU A 1 92 ? 11.087 -6.823 -18.764 1.00 63.75 92 LEU A N 1
ATOM 744 C CA . LEU A 1 92 ? 11.562 -7.152 -20.112 1.00 63.75 92 LEU A CA 1
ATOM 745 C C . LEU A 1 92 ? 12.443 -8.411 -20.009 1.00 63.75 92 LEU A C 1
ATOM 747 O O . LEU A 1 92 ? 13.396 -8.425 -19.221 1.00 63.75 92 LEU A O 1
ATOM 751 N N . PRO A 1 93 ? 12.127 -9.494 -20.742 1.00 56.94 93 PRO A N 1
ATOM 752 C CA . PRO A 1 93 ? 12.879 -10.733 -20.633 1.00 56.94 93 PRO A CA 1
ATOM 753 C C . PRO A 1 93 ? 14.361 -10.464 -20.889 1.00 56.94 93 PRO A C 1
ATOM 755 O O . PRO A 1 93 ? 14.699 -9.811 -21.869 1.00 56.94 93 PRO A O 1
ATOM 758 N N . LYS A 1 94 ? 15.274 -11.032 -20.090 1.00 52.44 94 LYS A N 1
ATOM 759 C CA . LYS A 1 94 ? 16.727 -10.944 -20.369 1.00 52.44 94 LYS A CA 1
ATOM 760 C C . LYS A 1 94 ? 17.103 -11.477 -21.763 1.00 52.44 94 LYS A C 1
ATOM 762 O O . LYS A 1 94 ? 18.156 -11.139 -22.288 1.00 52.44 94 LYS A O 1
ATOM 767 N N . ALA A 1 95 ? 16.248 -12.326 -22.343 1.00 49.56 95 ALA A N 1
ATOM 768 C CA . ALA A 1 95 ? 16.369 -12.861 -23.700 1.00 49.56 95 ALA A CA 1
ATOM 769 C C . ALA A 1 95 ? 15.960 -11.862 -24.801 1.00 49.56 95 ALA A C 1
ATOM 771 O O . ALA A 1 95 ? 16.272 -12.070 -25.974 1.00 49.56 95 ALA A O 1
ATOM 772 N N . ALA A 1 96 ? 15.263 -10.787 -24.437 1.00 60.94 96 ALA A N 1
ATOM 773 C CA . ALA A 1 96 ? 14.889 -9.711 -25.331 1.00 60.94 96 ALA A CA 1
ATOM 774 C C . ALA A 1 96 ? 16.096 -8.778 -25.496 1.00 60.94 96 ALA A C 1
ATOM 776 O O . ALA A 1 96 ? 16.242 -7.792 -24.782 1.00 60.94 96 ALA A O 1
ATOM 777 N N . ASP A 1 97 ? 17.001 -9.144 -26.407 1.00 64.06 97 ASP A N 1
ATOM 778 C CA . ASP A 1 97 ? 18.190 -8.350 -26.726 1.00 64.06 97 ASP A CA 1
ATOM 779 C C . ASP A 1 97 ? 17.766 -6.933 -27.167 1.00 64.06 97 ASP A C 1
ATOM 781 O O . ASP A 1 97 ? 17.164 -6.781 -28.241 1.00 64.06 97 ASP A O 1
ATOM 785 N N . PRO A 1 98 ? 18.101 -5.885 -26.389 1.00 62.88 98 PRO A N 1
ATOM 786 C CA . PRO A 1 98 ? 17.754 -4.508 -26.723 1.00 62.88 98 PRO A CA 1
ATOM 787 C C . PRO A 1 98 ? 18.252 -4.086 -28.109 1.00 62.88 98 PRO A C 1
ATOM 789 O O . PRO A 1 98 ? 17.603 -3.279 -28.776 1.00 62.88 98 PRO A O 1
ATOM 792 N N . LYS A 1 99 ? 19.366 -4.660 -28.592 1.00 62.16 99 LYS A N 1
ATOM 793 C CA . LYS A 1 99 ? 19.909 -4.391 -29.932 1.00 62.16 99 LYS A CA 1
ATOM 794 C C . LYS A 1 99 ? 19.017 -4.965 -31.031 1.00 62.16 99 LYS A C 1
ATOM 796 O O . LYS A 1 99 ? 18.855 -4.320 -32.064 1.00 62.16 99 LYS A O 1
ATOM 801 N N . LYS A 1 100 ? 18.408 -6.135 -30.811 1.00 68.12 100 LYS A N 1
ATOM 802 C CA . LYS A 1 100 ? 17.471 -6.754 -31.765 1.00 68.12 100 LYS A CA 1
ATOM 803 C C . LYS A 1 100 ? 16.127 -6.040 -31.792 1.00 68.12 100 LYS A C 1
ATOM 805 O O . LYS A 1 100 ? 15.552 -5.902 -32.865 1.00 68.12 100 LYS A O 1
ATOM 810 N N . ILE A 1 101 ? 15.664 -5.551 -30.640 1.00 69.50 101 ILE A N 1
ATOM 811 C CA . ILE A 1 101 ? 14.438 -4.750 -30.554 1.00 69.50 101 ILE A CA 1
ATOM 812 C C . ILE A 1 101 ? 14.639 -3.402 -31.252 1.00 69.50 101 ILE A C 1
ATOM 814 O O . ILE A 1 101 ? 13.870 -3.059 -32.139 1.00 69.50 101 ILE A O 1
ATOM 818 N N . LEU A 1 102 ? 15.692 -2.649 -30.911 1.00 65.94 102 LEU A N 1
ATOM 819 C CA . LEU A 1 102 ? 15.950 -1.336 -31.520 1.00 65.94 102 LEU A CA 1
ATOM 820 C C . LEU A 1 102 ? 16.314 -1.419 -33.009 1.00 65.94 102 LEU A C 1
ATOM 822 O O . LEU A 1 102 ? 16.043 -0.483 -33.756 1.00 65.94 102 LEU A O 1
ATOM 826 N N . GLY A 1 103 ? 16.960 -2.507 -33.433 1.00 66.75 103 GLY A N 1
ATOM 827 C CA . GLY A 1 103 ? 17.342 -2.734 -34.827 1.00 66.75 103 GLY A CA 1
ATOM 828 C C . GLY A 1 103 ? 16.188 -3.173 -35.731 1.00 66.75 103 GLY A C 1
ATOM 829 O O . GLY A 1 103 ? 16.357 -3.174 -36.947 1.00 66.75 103 GLY A O 1
ATOM 830 N N . ASN A 1 104 ? 15.030 -3.533 -35.166 1.00 77.75 104 ASN A N 1
ATOM 831 C CA . ASN A 1 104 ? 13.844 -3.930 -35.914 1.00 77.75 104 ASN A CA 1
ATOM 832 C C . ASN A 1 104 ? 12.683 -2.969 -35.611 1.00 77.75 104 ASN A C 1
ATOM 834 O O . ASN A 1 104 ? 12.054 -3.034 -34.555 1.00 77.75 104 ASN A O 1
ATOM 838 N N . SER A 1 105 ? 12.387 -2.082 -36.564 1.00 72.62 105 SER A N 1
ATOM 839 C CA . SER A 1 105 ? 11.362 -1.041 -36.425 1.00 72.62 105 SER A CA 1
ATOM 840 C C . SER A 1 105 ? 9.958 -1.587 -36.168 1.00 72.62 105 SER A C 1
ATOM 842 O O . SER A 1 105 ? 9.180 -0.939 -35.474 1.00 72.62 105 SER A O 1
ATOM 844 N N . GLU A 1 106 ? 9.635 -2.764 -36.702 1.00 75.81 106 GLU A N 1
ATOM 845 C CA . GLU A 1 106 ? 8.326 -3.402 -36.546 1.00 75.81 106 GLU A CA 1
ATOM 846 C C . GLU A 1 106 ? 8.164 -3.990 -35.141 1.00 75.81 106 GLU A C 1
ATOM 848 O O . GLU A 1 106 ? 7.171 -3.729 -34.468 1.00 75.81 106 GLU A O 1
ATOM 853 N N . VAL A 1 107 ? 9.190 -4.687 -34.641 1.00 73.19 107 VAL A N 1
ATOM 854 C CA . VAL A 1 107 ? 9.214 -5.221 -33.268 1.00 73.19 107 VAL A CA 1
ATOM 855 C C . VAL A 1 107 ? 9.211 -4.092 -32.237 1.00 73.19 107 VAL A C 1
ATOM 857 O O . VAL A 1 107 ? 8.514 -4.178 -31.228 1.00 73.19 107 VAL A O 1
ATOM 860 N N . TYR A 1 108 ? 9.952 -3.011 -32.491 1.00 69.81 108 TYR A N 1
ATOM 861 C CA . TYR A 1 108 ? 9.935 -1.825 -31.638 1.00 69.81 108 TYR A CA 1
ATOM 862 C C . TYR A 1 108 ? 8.554 -1.155 -31.614 1.00 69.81 108 TYR A C 1
ATOM 864 O O . TYR A 1 108 ? 8.047 -0.845 -30.537 1.00 69.81 108 TYR A O 1
ATOM 872 N N . ALA A 1 109 ? 7.923 -0.966 -32.778 1.00 72.62 109 ALA A N 1
ATOM 873 C CA . ALA A 1 109 ? 6.575 -0.406 -32.864 1.00 72.62 109 ALA A CA 1
ATOM 874 C C . ALA A 1 109 ? 5.538 -1.304 -32.171 1.00 72.62 109 ALA A C 1
ATOM 876 O O . ALA A 1 109 ? 4.689 -0.793 -31.445 1.00 72.62 109 ALA A O 1
ATOM 877 N N . GLY A 1 110 ? 5.651 -2.628 -32.323 1.00 75.25 110 GLY A N 1
ATOM 878 C CA . GLY A 1 110 ? 4.800 -3.603 -31.640 1.00 75.25 110 GLY A CA 1
ATOM 879 C C . GLY A 1 110 ? 4.947 -3.555 -30.118 1.00 75.25 110 GLY A C 1
ATOM 880 O O . GLY A 1 110 ? 3.946 -3.521 -29.410 1.00 75.25 110 GLY A O 1
ATOM 881 N N . LEU A 1 111 ? 6.179 -3.464 -29.602 1.00 74.56 111 LEU A N 1
ATOM 882 C CA . LEU A 1 111 ? 6.427 -3.303 -28.164 1.00 74.56 111 LEU A CA 1
ATOM 883 C C . LEU A 1 111 ? 5.820 -1.997 -27.629 1.00 74.56 111 LEU A C 1
ATOM 885 O O . LEU A 1 111 ? 5.185 -2.000 -26.578 1.00 74.56 111 LEU A O 1
ATOM 889 N N . VAL A 1 112 ? 5.984 -0.889 -28.357 1.00 70.75 112 VAL A N 1
ATOM 890 C CA . VAL A 1 112 ? 5.365 0.400 -28.003 1.00 70.75 112 VAL A CA 1
ATOM 891 C C . VAL A 1 112 ? 3.835 0.315 -28.035 1.00 70.75 112 VAL A C 1
ATOM 893 O O . VAL A 1 112 ? 3.189 0.904 -27.169 1.00 70.75 112 VAL A O 1
ATOM 896 N N . GLY A 1 113 ? 3.261 -0.420 -28.990 1.00 73.56 113 GLY A N 1
ATOM 897 C CA . GLY A 1 113 ? 1.821 -0.664 -29.100 1.00 73.56 113 GLY A CA 1
ATOM 898 C C . GLY A 1 113 ? 1.264 -1.403 -27.889 1.00 73.56 113 GLY A C 1
ATOM 899 O O . GLY A 1 113 ? 0.394 -0.870 -27.214 1.00 73.56 113 GLY A O 1
ATOM 900 N N . VAL A 1 114 ? 1.844 -2.558 -27.546 1.00 74.44 114 VAL A N 1
ATOM 901 C CA . VAL A 1 114 ? 1.421 -3.368 -26.386 1.00 74.44 114 VAL A CA 1
ATOM 902 C C . VAL A 1 114 ? 1.481 -2.561 -25.091 1.00 74.44 114 VAL A C 1
ATOM 904 O O . VAL A 1 114 ? 0.558 -2.616 -24.281 1.00 74.44 114 VAL A O 1
ATOM 907 N N . ILE A 1 115 ? 2.550 -1.784 -24.902 1.00 67.94 115 ILE A N 1
ATOM 908 C CA . ILE A 1 115 ? 2.683 -0.903 -23.740 1.00 67.94 115 ILE A CA 1
ATOM 909 C C . ILE A 1 115 ? 1.575 0.160 -23.739 1.00 67.94 115 ILE A C 1
ATOM 911 O O . ILE A 1 115 ? 0.899 0.316 -22.730 1.00 67.94 115 ILE A O 1
ATOM 915 N N . SER A 1 116 ? 1.342 0.839 -24.867 1.00 62.19 116 SER A N 1
ATOM 916 C CA . SER A 1 116 ? 0.322 1.896 -24.964 1.00 62.19 116 SER A CA 1
ATOM 917 C C . SER A 1 116 ? -1.103 1.366 -24.764 1.00 62.19 116 SER A C 1
ATOM 919 O O . SER A 1 116 ? -1.931 2.051 -24.174 1.00 62.19 116 SER A O 1
ATOM 921 N N . GLU A 1 117 ? -1.396 0.160 -25.253 1.00 67.94 117 GLU A N 1
ATOM 922 C CA . GLU A 1 117 ? -2.698 -0.496 -25.090 1.00 67.94 117 GLU A CA 1
ATOM 923 C C . GLU A 1 117 ? -2.933 -0.907 -23.636 1.00 67.94 117 GLU A C 1
ATOM 925 O O . GLU A 1 117 ? -3.986 -0.606 -23.082 1.00 67.94 117 GLU A O 1
ATOM 930 N N . THR A 1 118 ? -1.925 -1.508 -22.997 1.00 62.28 118 THR A N 1
ATOM 931 C CA . THR A 1 118 ? -1.998 -1.898 -21.581 1.00 62.28 118 THR A CA 1
ATOM 932 C C . THR A 1 118 ? -2.176 -0.665 -20.691 1.00 62.28 118 THR A C 1
ATOM 934 O O . THR A 1 118 ? -3.001 -0.656 -19.788 1.00 62.28 118 THR A O 1
ATOM 937 N N . GLU A 1 119 ? -1.453 0.420 -20.965 1.00 59.28 119 GLU A N 1
ATOM 938 C CA . GLU A 1 119 ? -1.616 1.675 -20.224 1.00 59.28 119 GLU A CA 1
ATOM 939 C C . GLU A 1 119 ? -2.984 2.317 -20.478 1.00 59.28 119 GLU A C 1
ATOM 941 O O . GLU A 1 119 ? -3.623 2.774 -19.543 1.00 59.28 119 GLU A O 1
ATOM 946 N N . SER A 1 120 ? -3.505 2.291 -21.707 1.00 60.28 120 SER A N 1
ATOM 947 C CA . SER A 1 120 ? -4.862 2.788 -21.975 1.00 60.28 120 SER A CA 1
ATOM 948 C C . SER A 1 120 ? -5.955 1.976 -21.274 1.00 60.28 120 SER A C 1
ATOM 950 O O . SER A 1 120 ? -7.047 2.503 -21.060 1.00 60.28 120 SER A O 1
ATOM 952 N N . GLU A 1 121 ? -5.708 0.698 -20.996 1.00 58.50 121 GLU A N 1
ATOM 953 C CA . GLU A 1 121 ? -6.656 -0.189 -20.323 1.00 58.50 121 GLU A CA 1
ATOM 954 C C . GLU A 1 121 ? -6.616 -0.028 -18.795 1.00 58.50 121 GLU A C 1
ATOM 956 O O . GLU A 1 121 ? -7.655 -0.149 -18.144 1.00 58.50 121 GLU A O 1
ATOM 961 N N . PHE A 1 122 ? -5.440 0.264 -18.225 1.00 58.34 122 PHE A N 1
ATOM 962 C CA . PHE A 1 122 ? -5.218 0.207 -16.776 1.00 58.34 122 PHE A CA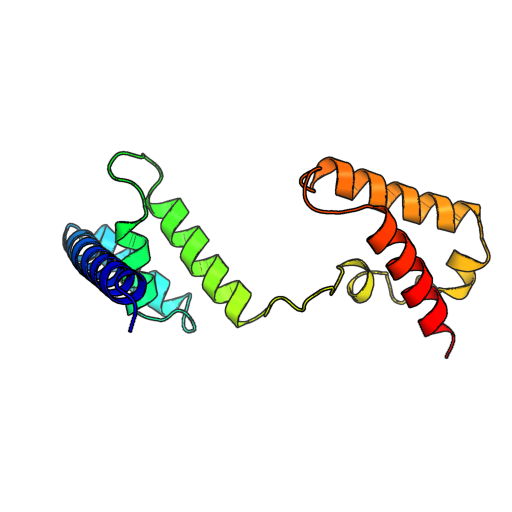 1
ATOM 963 C C . PHE A 1 122 ? -4.807 1.532 -16.107 1.00 58.34 122 PHE A C 1
ATOM 965 O O . PHE A 1 122 ? -4.978 1.636 -14.890 1.00 58.34 122 PHE A O 1
ATOM 972 N N . ASP A 1 123 ? -4.307 2.534 -16.838 1.00 56.34 123 ASP A N 1
ATOM 973 C CA . ASP A 1 123 ? -3.908 3.829 -16.270 1.00 56.34 123 ASP A CA 1
ATOM 974 C C . ASP A 1 123 ? -5.037 4.868 -16.318 1.00 56.34 123 ASP A C 1
ATOM 976 O O . ASP A 1 123 ? -5.845 4.934 -17.246 1.00 56.34 123 ASP A O 1
ATOM 980 N N . ASP A 1 124 ? -5.052 5.738 -15.307 1.00 53.59 124 ASP A N 1
ATOM 981 C CA . ASP A 1 124 ? -5.911 6.916 -15.281 1.00 53.59 124 ASP A CA 1
ATOM 982 C C . ASP A 1 124 ? -5.443 7.922 -16.360 1.00 53.59 124 ASP A C 1
ATOM 984 O O . ASP A 1 124 ? -4.289 8.381 -16.308 1.00 53.59 124 ASP A O 1
ATOM 988 N N . PRO A 1 125 ? -6.303 8.293 -17.332 1.00 55.09 125 PRO A N 1
ATOM 989 C CA . PRO A 1 125 ? -5.947 9.202 -18.421 1.00 55.09 125 PRO A CA 1
ATOM 990 C C . PRO A 1 125 ? -5.502 10.596 -17.948 1.00 55.09 125 PRO A C 1
ATOM 992 O O . PRO A 1 125 ? -4.915 11.340 -18.738 1.00 55.09 125 PRO A O 1
ATOM 995 N N . GLU A 1 126 ? -5.735 10.960 -16.683 1.00 53.75 126 GLU A N 1
ATOM 996 C CA . GLU A 1 126 ? -5.285 12.231 -16.111 1.00 53.75 126 GLU A CA 1
ATOM 997 C C . GLU A 1 126 ? -3.845 12.210 -15.554 1.00 53.75 126 GLU A C 1
ATOM 999 O O . GLU A 1 126 ? -3.284 13.279 -15.299 1.00 53.75 126 GLU A O 1
ATOM 1004 N N . VAL A 1 127 ? -3.204 11.042 -15.377 1.00 54.50 127 VAL A N 1
ATOM 1005 C CA . VAL A 1 127 ? -1.987 10.928 -14.538 1.00 54.50 127 VAL A CA 1
ATOM 1006 C C . VAL A 1 127 ? -0.703 10.556 -15.298 1.00 54.50 127 VAL A C 1
ATOM 1008 O O . VAL A 1 127 ? 0.377 11.026 -14.924 1.00 54.50 127 VAL A O 1
ATOM 1011 N N . ALA A 1 128 ? -0.757 9.781 -16.386 1.00 50.91 128 ALA A N 1
ATOM 1012 C CA . ALA A 1 128 ? 0.455 9.314 -17.073 1.00 50.91 128 ALA A CA 1
ATOM 1013 C C . ALA A 1 128 ? 0.597 9.884 -18.499 1.00 50.91 128 ALA A C 1
ATOM 1015 O O . ALA A 1 128 ? -0.066 9.431 -19.430 1.00 50.91 128 ALA A O 1
ATOM 1016 N N . PRO A 1 129 ? 1.510 10.846 -18.751 1.00 56.41 129 PRO A N 1
ATOM 1017 C CA . PRO A 1 129 ? 1.793 11.269 -20.114 1.00 56.41 129 PRO A CA 1
ATOM 1018 C C . PRO A 1 129 ? 2.610 10.180 -20.827 1.00 56.41 129 PRO A C 1
ATOM 1020 O O . PRO A 1 129 ? 3.823 10.071 -20.624 1.00 56.41 129 PRO A O 1
ATOM 1023 N N . THR A 1 130 ? 1.953 9.435 -21.722 1.00 56.12 130 THR A N 1
ATOM 1024 C CA . THR A 1 130 ? 2.475 8.383 -22.629 1.00 56.12 130 THR A CA 1
ATOM 1025 C C . THR A 1 130 ? 3.826 8.737 -23.275 1.00 56.12 130 THR A C 1
ATOM 1027 O O . THR A 1 130 ? 4.651 7.890 -23.614 1.00 56.12 130 THR A O 1
ATOM 1030 N N . GLU A 1 131 ? 4.089 10.028 -23.464 1.00 63.81 131 GLU A N 1
ATOM 1031 C CA . GLU A 1 131 ? 5.332 10.552 -24.026 1.00 63.81 131 GLU A CA 1
ATOM 1032 C C . GLU A 1 131 ? 6.553 10.385 -23.101 1.00 63.81 131 GLU A C 1
ATOM 1034 O O . GLU A 1 131 ? 7.665 10.122 -23.567 1.00 63.81 131 GLU A O 1
ATOM 1039 N N . LYS A 1 132 ? 6.372 10.514 -21.780 1.00 62.34 132 LYS A N 1
ATOM 1040 C CA . LYS A 1 132 ? 7.457 10.375 -20.796 1.00 62.34 132 LYS A CA 1
ATOM 1041 C C . LYS A 1 132 ? 7.932 8.923 -20.720 1.00 62.34 132 LYS A C 1
ATOM 1043 O O . LYS A 1 132 ? 9.140 8.684 -20.679 1.00 62.34 132 LYS A O 1
ATOM 1048 N N . LEU A 1 133 ? 7.002 7.972 -20.783 1.00 61.38 133 LEU A N 1
ATOM 1049 C CA . LEU A 1 133 ? 7.298 6.544 -20.802 1.00 61.38 133 LEU A CA 1
ATOM 1050 C C . LEU A 1 133 ? 8.001 6.116 -22.092 1.00 61.38 133 LEU A C 1
ATOM 1052 O O . LEU A 1 133 ? 9.061 5.496 -22.032 1.00 61.38 133 LEU A O 1
ATOM 1056 N N . ARG A 1 134 ? 7.483 6.524 -23.261 1.00 67.38 134 ARG A N 1
ATOM 1057 C CA . ARG A 1 134 ? 8.117 6.248 -24.563 1.00 67.38 134 ARG A CA 1
ATOM 1058 C C . ARG A 1 134 ? 9.571 6.719 -24.598 1.00 67.38 134 ARG A C 1
ATOM 1060 O O . ARG A 1 134 ? 10.462 5.973 -25.010 1.00 67.38 134 ARG A O 1
ATOM 1067 N N . LYS A 1 135 ? 9.839 7.926 -24.087 1.00 69.94 135 LYS A N 1
ATOM 1068 C CA . LYS A 1 135 ? 11.206 8.457 -23.940 1.00 69.94 135 LYS A CA 1
ATOM 1069 C C . LYS A 1 135 ? 12.067 7.609 -23.003 1.00 69.94 135 LYS A C 1
ATOM 1071 O O . LYS A 1 135 ? 13.253 7.430 -23.274 1.00 69.94 135 LYS A O 1
ATOM 1076 N N . ARG A 1 136 ? 11.485 7.072 -21.929 1.00 66.62 136 ARG A N 1
ATOM 1077 C CA . ARG A 1 136 ? 12.175 6.258 -20.922 1.00 66.62 136 ARG A CA 1
ATOM 1078 C C . ARG A 1 136 ? 12.508 4.854 -21.422 1.00 66.62 136 ARG A C 1
ATOM 1080 O O . ARG A 1 136 ? 13.651 4.440 -21.273 1.00 66.62 136 ARG A O 1
ATOM 1087 N N . VAL A 1 137 ? 11.579 4.179 -22.105 1.00 68.06 137 VAL A N 1
ATOM 1088 C CA . VAL A 1 137 ? 11.825 2.894 -22.790 1.00 68.06 137 VAL A CA 1
ATOM 1089 C C . VAL A 1 137 ? 12.957 3.056 -23.805 1.00 68.06 137 VAL A C 1
ATOM 1091 O O . VAL A 1 137 ? 13.922 2.293 -23.799 1.00 68.06 137 VAL A O 1
ATOM 1094 N N . ALA A 1 138 ? 12.901 4.108 -24.627 1.00 68.81 138 ALA A N 1
ATOM 1095 C CA . ALA A 1 138 ? 13.956 4.399 -25.591 1.00 68.81 138 ALA A CA 1
ATOM 1096 C C . ALA A 1 138 ? 15.312 4.692 -24.918 1.00 68.81 138 ALA A C 1
ATOM 1098 O O . ALA A 1 138 ? 16.352 4.300 -25.447 1.00 68.81 138 ALA A O 1
ATOM 1099 N N . ALA A 1 139 ? 15.323 5.378 -23.771 1.00 68.31 139 ALA A N 1
ATOM 1100 C CA . ALA A 1 139 ? 16.538 5.655 -23.005 1.00 68.31 139 ALA A CA 1
ATOM 1101 C C . ALA A 1 139 ? 17.119 4.390 -22.350 1.00 68.31 139 ALA A C 1
ATOM 1103 O O . ALA A 1 139 ? 18.326 4.178 -22.437 1.00 68.31 139 ALA A O 1
ATOM 1104 N N . TYR A 1 140 ? 16.277 3.533 -21.770 1.00 65.69 140 TYR A N 1
ATOM 1105 C CA . TYR A 1 140 ? 16.669 2.259 -21.162 1.00 65.69 140 TYR A CA 1
ATOM 1106 C C . TYR A 1 140 ? 17.270 1.302 -22.198 1.00 65.69 140 TYR A C 1
ATOM 1108 O O . TYR A 1 140 ? 18.390 0.824 -22.044 1.00 65.69 140 TYR A O 1
ATOM 1116 N N . LEU A 1 141 ? 16.596 1.107 -23.336 1.00 65.81 141 LEU A N 1
ATOM 1117 C CA . LEU A 1 141 ? 17.129 0.265 -24.412 1.00 65.81 141 LEU A CA 1
ATOM 1118 C C . LEU A 1 141 ? 18.468 0.799 -24.959 1.00 65.81 141 LEU A C 1
ATOM 1120 O O . LEU A 1 141 ? 19.321 0.023 -25.388 1.00 65.81 141 LEU A O 1
ATOM 1124 N N . LYS A 1 142 ? 18.678 2.124 -24.933 1.00 67.12 142 LYS A N 1
ATOM 1125 C CA . LYS A 1 142 ? 19.955 2.754 -25.300 1.00 67.12 142 LYS A CA 1
ATOM 1126 C C . LYS A 1 142 ? 21.029 2.609 -24.219 1.00 67.12 142 LYS A C 1
ATOM 1128 O O . LYS A 1 142 ? 22.193 2.517 -24.594 1.00 67.12 142 LYS A O 1
ATOM 1133 N N . SER A 1 143 ? 20.687 2.606 -22.930 1.00 64.06 143 SER A N 1
ATOM 1134 C CA . SER A 1 143 ? 21.657 2.464 -21.831 1.00 64.06 143 SER A CA 1
ATOM 1135 C C . SER A 1 143 ? 22.157 1.027 -21.671 1.00 64.06 143 SER A C 1
ATOM 1137 O O . SER A 1 143 ? 23.304 0.827 -21.286 1.00 64.06 143 SER A O 1
ATOM 1139 N N . CYS A 1 144 ? 21.377 0.033 -22.101 1.00 58.81 144 CYS A N 1
ATOM 1140 C CA . CYS A 1 144 ? 21.820 -1.357 -22.257 1.00 58.81 144 CYS A CA 1
ATOM 1141 C C . CYS A 1 144 ? 22.865 -1.570 -23.382 1.00 58.81 144 CYS A C 1
ATOM 1143 O O . CYS A 1 144 ? 23.202 -2.710 -23.691 1.00 58.81 144 CYS A O 1
ATOM 1145 N N . LYS A 1 145 ? 23.368 -0.505 -24.034 1.00 48.38 145 LYS A N 1
ATOM 1146 C CA . LYS A 1 145 ? 24.453 -0.568 -25.036 1.00 48.38 145 LYS A CA 1
ATOM 1147 C C . LYS A 1 145 ? 25.856 -0.808 -24.453 1.00 48.38 145 LYS A C 1
ATOM 1149 O O . LYS A 1 145 ? 26.782 -0.891 -25.261 1.00 48.38 145 LYS A O 1
ATOM 1154 N N . MET A 1 146 ? 26.023 -0.898 -23.130 1.00 43.41 146 MET A N 1
ATOM 1155 C CA . MET A 1 146 ? 27.293 -1.319 -22.516 1.00 43.41 146 MET A CA 1
ATOM 1156 C C . MET A 1 146 ? 27.498 -2.826 -22.658 1.00 43.41 146 MET A C 1
ATOM 1158 O O . MET A 1 146 ? 26.630 -3.581 -22.175 1.00 43.41 146 MET A O 1
#

Radius of gyration: 22.49 Å; chains: 1; bounding box: 50×39×58 Å

Secondary structure (DSSP, 8-state):
--HHHHHHHHHHHHHHHHHHHHHHH-HHHHHHHHHHHHH-TTS-HHHHHHHHHHS-TT-TTHHHHHHHHHHHHHHHHHSPPPTT--HHHHHS-TTS-HHHHHT-HHHHHHHHHHHHHHHHHHS-TTT--HHHHHHHHHHHHHHTT-

Sequence (146 aa):
MSDVFKEMEKQLALQHKMGSKIIRSSQFNRDLFDKLKEECPNLNEDELIRLFSSAGAGTKNVDAAIIAAAHMIEYNSRHPYVDNAYWFERFLPKAADPKKILGNSEVYAGLVGVISETESEFDDPEVAPTEKLRKRVAAYLKSCKM